Protein AF-A0A8S1VIU4-F1 (afdb_monomer)

Radius of gyration: 25.77 Å; Cα contacts (8 Å, |Δi|>4): 14; chains: 1; bounding box: 56×37×65 Å

Nearest PDB structures (foldseek):
  5izs-assembly2_E  TM=8.847E-01  e=1.094E+00  synthetic construct
  5izs-assembly2_D  TM=8.708E-01  e=1.541E+00  synthetic construct
  6xi6-assembly1_A-3  TM=8.309E-01  e=2.325E+00  synthetic construct

Sequence (115 aa):
MRHIIRPKSQQQKVLTNSSNTQYGSQNQGKFNLSNKYENLLDQLKVRQNQEMIDVLEEEQQLEFEREQAMANAKNPEEQKRLEKLFQIERNKTNQRLEQIKREHQRQQEEFRNQS

Organism: NCBI:txid43138

Structure (mmCIF, N/CA/C/O backbone):
data_AF-A0A8S1VIU4-F1
#
_entry.id   AF-A0A8S1VIU4-F1
#
loop_
_atom_site.group_PDB
_atom_site.id
_atom_site.type_symbol
_atom_site.label_atom_id
_atom_site.label_alt_id
_atom_site.label_comp_id
_atom_site.label_asym_id
_atom_site.label_entity_id
_atom_site.label_seq_id
_atom_site.pdbx_PDB_ins_code
_atom_site.Cartn_x
_atom_site.Cartn_y
_atom_site.Cartn_z
_atom_site.occupancy
_atom_site.B_iso_or_equiv
_atom_site.auth_seq_id
_atom_site.auth_comp_id
_atom_site.auth_asym_id
_atom_site.auth_atom_id
_atom_site.pdbx_PDB_model_num
ATOM 1 N N . MET A 1 1 ? 19.746 13.832 16.417 1.00 42.28 1 MET A N 1
ATOM 2 C CA . MET A 1 1 ? 19.690 14.349 15.034 1.00 42.28 1 MET A CA 1
ATOM 3 C C . MET A 1 1 ? 21.108 14.588 14.536 1.00 42.28 1 MET A C 1
ATOM 5 O O . MET A 1 1 ? 21.782 15.456 15.072 1.00 42.28 1 MET A O 1
ATOM 9 N N . ARG A 1 2 ? 21.607 13.768 13.603 1.00 43.50 2 ARG A N 1
ATOM 10 C CA . ARG A 1 2 ? 22.941 13.937 13.005 1.00 43.50 2 ARG A CA 1
ATOM 11 C C . ARG A 1 2 ? 22.761 14.471 11.584 1.00 43.50 2 ARG A C 1
ATOM 13 O O . ARG A 1 2 ? 22.334 13.733 10.705 1.00 43.50 2 ARG A O 1
ATOM 20 N N . HIS A 1 3 ? 23.037 15.758 11.390 1.00 43.84 3 HIS A N 1
ATOM 21 C CA . HIS A 1 3 ? 23.053 16.397 10.077 1.00 43.84 3 HIS A CA 1
ATOM 22 C C . HIS A 1 3 ? 24.353 16.043 9.351 1.00 43.84 3 HIS A C 1
ATOM 24 O O . HIS A 1 3 ? 25.438 16.413 9.795 1.00 43.84 3 HIS A O 1
ATOM 30 N N . ILE A 1 4 ? 24.245 15.323 8.235 1.00 48.62 4 ILE A N 1
ATOM 31 C CA . ILE A 1 4 ? 25.362 15.076 7.321 1.00 48.62 4 ILE A CA 1
ATOM 32 C C . ILE A 1 4 ? 25.377 16.231 6.317 1.00 48.62 4 ILE A C 1
ATOM 34 O O . ILE A 1 4 ? 24.573 16.280 5.389 1.00 48.62 4 ILE A O 1
ATOM 38 N N . ILE A 1 5 ? 26.271 17.193 6.539 1.00 53.28 5 ILE A N 1
ATOM 39 C CA . ILE A 1 5 ? 26.525 18.314 5.630 1.00 53.28 5 ILE A CA 1
ATOM 40 C C . ILE A 1 5 ? 27.488 17.817 4.547 1.00 53.28 5 ILE A C 1
ATOM 42 O O . ILE A 1 5 ? 28.648 17.518 4.823 1.00 53.28 5 ILE A O 1
ATOM 46 N N . ARG A 1 6 ? 27.005 17.706 3.307 1.00 50.94 6 ARG A N 1
ATOM 47 C CA . ARG A 1 6 ? 27.822 17.352 2.138 1.00 50.94 6 ARG A CA 1
ATOM 48 C C . ARG A 1 6 ? 28.603 18.590 1.664 1.00 50.94 6 ARG A C 1
ATOM 50 O O . ARG A 1 6 ? 27.970 19.611 1.388 1.00 50.94 6 ARG A O 1
ATOM 57 N N . PRO A 1 7 ? 29.942 18.546 1.542 1.00 49.84 7 PRO A N 1
ATOM 58 C CA . PRO A 1 7 ? 30.705 19.679 1.031 1.00 49.84 7 PRO A CA 1
ATOM 59 C C . PRO A 1 7 ? 30.532 19.827 -0.489 1.00 49.84 7 PRO A C 1
ATOM 61 O O . PRO A 1 7 ? 30.482 18.844 -1.230 1.00 49.84 7 PRO A O 1
ATOM 64 N N . LYS A 1 8 ? 30.435 21.083 -0.943 1.00 50.69 8 LYS A N 1
ATOM 65 C CA . LYS A 1 8 ? 30.358 21.485 -2.355 1.00 50.69 8 LYS A CA 1
ATOM 66 C C . LYS A 1 8 ? 31.673 21.127 -3.056 1.00 50.69 8 LYS A C 1
ATOM 68 O O . LYS A 1 8 ? 32.706 21.725 -2.764 1.00 50.69 8 LYS A O 1
ATOM 73 N N . SER A 1 9 ? 31.638 20.156 -3.966 1.00 53.31 9 SER A N 1
ATOM 74 C CA . SER A 1 9 ? 32.785 19.805 -4.801 1.00 53.31 9 SER A CA 1
ATOM 75 C C . SER A 1 9 ? 33.013 20.857 -5.884 1.00 53.31 9 SER A C 1
ATOM 77 O O . SER A 1 9 ? 32.086 21.310 -6.555 1.00 53.31 9 SER A O 1
ATOM 79 N N . GLN A 1 10 ? 34.283 21.221 -6.000 1.00 48.53 10 GLN A N 1
ATOM 80 C CA . GLN A 1 10 ? 34.893 22.178 -6.907 1.00 48.53 10 GLN A CA 1
ATOM 81 C C . GLN A 1 10 ? 34.507 21.963 -8.375 1.00 48.53 10 GLN A C 1
ATOM 83 O O . GLN A 1 10 ? 34.472 20.846 -8.884 1.00 48.53 10 GLN A O 1
ATOM 88 N N . GLN A 1 11 ? 34.292 23.085 -9.059 1.00 48.91 11 GLN A N 1
ATOM 89 C CA . GLN A 1 11 ? 34.363 23.198 -10.509 1.00 48.91 11 GLN A CA 1
ATOM 90 C C . GLN A 1 11 ? 35.735 22.709 -10.989 1.00 48.91 11 GLN A C 1
ATOM 92 O O . GLN A 1 11 ? 36.747 23.217 -10.510 1.00 48.91 11 GLN A O 1
ATOM 97 N N . GLN A 1 12 ? 35.787 21.804 -11.971 1.00 42.91 12 GLN A N 1
ATOM 98 C CA . GLN A 1 12 ? 36.967 21.658 -12.822 1.00 42.91 12 GLN A CA 1
ATOM 99 C C . GLN A 1 12 ? 36.621 21.097 -14.213 1.00 42.91 12 GLN A C 1
ATOM 101 O O . GLN A 1 12 ? 36.224 19.950 -14.369 1.00 42.91 12 GLN A O 1
ATOM 106 N N . LYS A 1 13 ? 36.850 21.976 -15.196 1.00 44.41 13 LYS A N 1
ATOM 107 C CA . LYS A 1 13 ? 37.312 21.753 -16.575 1.00 44.41 13 LYS A CA 1
ATOM 108 C C . LYS A 1 13 ? 36.445 20.927 -17.533 1.00 44.41 13 LYS A C 1
ATOM 110 O O . LYS A 1 13 ? 36.554 19.715 -17.657 1.00 44.41 13 LYS A O 1
ATOM 115 N N . VAL A 1 14 ? 35.734 21.696 -18.355 1.00 45.12 14 VAL A N 1
ATOM 116 C CA . VAL A 1 14 ? 35.414 21.393 -19.753 1.00 45.12 14 VAL A CA 1
ATOM 117 C C . VAL A 1 14 ? 36.688 20.937 -20.478 1.00 45.12 14 VAL A C 1
ATOM 119 O O . VAL A 1 14 ? 37.654 21.692 -20.568 1.00 45.12 14 VAL A O 1
ATOM 122 N N . LEU A 1 15 ? 36.681 19.713 -21.000 1.00 44.91 15 LEU A N 1
ATOM 123 C CA . LEU A 1 15 ? 37.621 19.247 -22.016 1.00 44.91 15 LEU A CA 1
ATOM 124 C C . LEU A 1 15 ? 36.796 18.665 -23.160 1.00 44.91 15 LEU A C 1
ATOM 126 O O . LEU A 1 15 ? 36.335 17.528 -23.119 1.00 44.91 15 LEU A O 1
ATOM 130 N N . THR A 1 16 ? 36.581 19.497 -24.171 1.00 57.09 16 THR A N 1
ATOM 131 C CA . THR A 1 16 ? 36.144 19.084 -25.500 1.00 57.09 16 THR A CA 1
ATOM 132 C C . THR A 1 16 ? 37.309 18.381 -26.178 1.00 57.09 16 THR A C 1
ATOM 134 O O . THR A 1 16 ? 38.292 19.041 -26.494 1.00 57.09 16 THR A O 1
ATOM 137 N N . ASN A 1 17 ? 37.197 17.082 -26.440 1.00 45.06 17 ASN A N 1
ATOM 138 C CA . ASN A 1 17 ? 38.070 16.408 -27.393 1.00 45.06 17 ASN A CA 1
ATOM 139 C C . ASN A 1 17 ? 37.216 15.605 -28.369 1.00 45.06 17 ASN A C 1
ATOM 141 O O . ASN A 1 17 ? 36.826 14.468 -28.116 1.00 45.06 17 ASN A O 1
ATOM 145 N N . SER A 1 18 ? 36.955 16.240 -29.511 1.00 47.16 18 SER A N 1
ATOM 146 C CA . SER A 1 18 ? 36.734 15.550 -30.771 1.00 47.16 18 SER A CA 1
ATOM 147 C C . SER A 1 18 ? 37.960 14.691 -31.065 1.00 47.16 18 SER A C 1
ATOM 149 O O . SER A 1 18 ? 39.070 15.198 -31.218 1.00 47.16 18 SER A O 1
ATOM 151 N N . SER A 1 19 ? 37.772 13.383 -31.157 1.00 42.72 19 SER A N 1
ATOM 152 C CA . SER A 1 19 ? 38.740 12.488 -31.778 1.00 42.72 19 SER A CA 1
ATOM 153 C C . SER A 1 19 ? 37.973 11.492 -32.624 1.00 42.72 19 SER A C 1
ATOM 155 O O . SER A 1 19 ? 37.213 10.656 -32.145 1.00 42.72 19 SER A O 1
ATOM 157 N N . ASN A 1 20 ? 38.145 11.708 -33.919 1.00 50.50 20 ASN A N 1
ATOM 158 C CA . ASN A 1 20 ? 37.682 10.912 -35.026 1.00 50.50 20 ASN A CA 1
ATOM 159 C C . ASN A 1 20 ? 38.279 9.499 -34.907 1.00 50.50 20 ASN A C 1
ATOM 161 O O . ASN A 1 20 ? 39.462 9.309 -35.177 1.00 50.50 20 ASN A O 1
ATOM 165 N N . THR A 1 21 ? 37.470 8.521 -34.500 1.00 47.06 21 THR A N 1
ATOM 166 C CA . THR A 1 21 ? 37.839 7.101 -34.540 1.00 47.06 21 THR A CA 1
ATOM 167 C C . THR A 1 21 ? 36.824 6.369 -35.406 1.00 47.06 21 THR A C 1
ATOM 169 O O . THR A 1 21 ? 35.838 5.802 -34.941 1.00 47.06 21 THR A O 1
ATOM 172 N N . GLN A 1 22 ? 37.081 6.427 -36.708 1.00 55.19 22 GLN A N 1
ATOM 173 C CA . GLN A 1 22 ? 36.494 5.575 -37.728 1.00 55.19 22 GLN A CA 1
ATOM 174 C C . GLN A 1 22 ? 37.061 4.155 -37.566 1.00 55.19 22 GLN A C 1
ATOM 176 O O . GLN A 1 22 ? 38.121 3.850 -38.098 1.00 55.19 22 GLN A O 1
ATOM 181 N N . TYR A 1 23 ? 36.353 3.290 -36.836 1.00 38.59 23 TYR A N 1
ATOM 182 C CA . TYR A 1 23 ? 36.522 1.833 -36.882 1.00 38.59 23 TYR A CA 1
ATOM 183 C C . TYR A 1 23 ? 35.154 1.148 -36.723 1.00 38.59 23 TYR A C 1
ATOM 185 O O . TYR A 1 23 ? 34.453 1.358 -35.739 1.00 38.59 23 TYR A O 1
ATOM 193 N N . GLY A 1 24 ? 34.789 0.295 -37.685 1.00 40.34 24 GLY A N 1
ATOM 194 C CA . GLY A 1 24 ? 33.794 -0.766 -37.480 1.00 40.34 24 GLY A CA 1
ATOM 195 C C . GLY A 1 24 ? 32.319 -0.400 -37.684 1.00 40.34 24 GLY A C 1
ATOM 196 O O . GLY A 1 24 ? 31.520 -0.424 -36.749 1.00 40.34 24 GLY A O 1
ATOM 197 N N . SER A 1 25 ? 31.921 -0.190 -38.940 1.00 48.62 25 SER A N 1
ATOM 198 C CA . SER A 1 25 ? 30.521 -0.138 -39.393 1.00 48.62 25 SER A CA 1
ATOM 199 C C . SER A 1 25 ? 29.835 -1.519 -39.368 1.00 48.62 25 SER A C 1
ATOM 201 O O . SER A 1 25 ? 29.373 -1.990 -40.402 1.00 48.62 25 SER A O 1
ATOM 203 N N . GLN A 1 26 ? 29.768 -2.176 -38.201 1.00 47.16 26 GLN A N 1
ATOM 204 C CA . GLN A 1 26 ? 28.895 -3.347 -37.963 1.00 47.16 26 GLN A CA 1
ATOM 205 C C . GLN A 1 26 ? 28.268 -3.422 -36.550 1.00 47.16 26 GLN A C 1
ATOM 207 O O . GLN A 1 26 ? 27.444 -4.297 -36.306 1.00 47.16 26 GLN A O 1
ATOM 212 N N . ASN A 1 27 ? 28.558 -2.489 -35.627 1.00 45.69 27 ASN A N 1
ATOM 213 C CA . ASN A 1 27 ? 28.048 -2.544 -34.239 1.00 45.69 27 ASN A CA 1
ATOM 214 C C . ASN A 1 27 ? 27.023 -1.455 -33.856 1.00 45.69 27 ASN A C 1
ATOM 216 O O . ASN A 1 27 ? 26.560 -1.426 -32.716 1.00 45.69 27 ASN A O 1
ATOM 220 N N . GLN A 1 28 ? 26.607 -0.586 -34.786 1.00 47.38 28 GLN A N 1
ATOM 221 C CA . GLN A 1 28 ? 25.651 0.493 -34.475 1.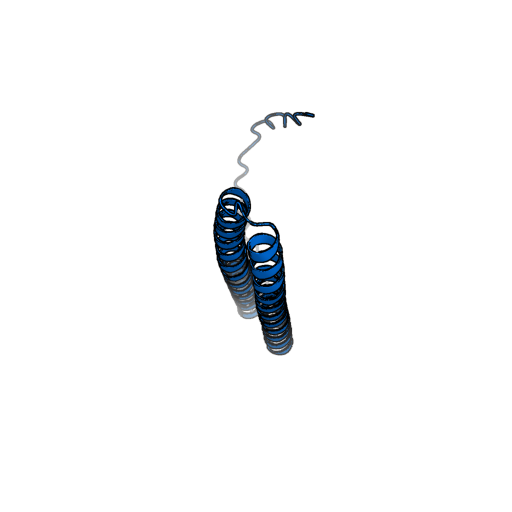00 47.38 28 GLN A CA 1
ATOM 222 C C . GLN A 1 28 ? 24.238 -0.014 -34.128 1.00 47.38 28 GLN A C 1
ATOM 224 O O . GLN A 1 28 ? 23.505 0.658 -33.403 1.00 47.38 28 GLN A O 1
ATOM 229 N N . GLY A 1 29 ? 23.858 -1.216 -34.577 1.00 49.69 29 GLY A N 1
ATOM 230 C CA . GLY A 1 29 ? 22.581 -1.833 -34.201 1.00 49.69 29 GLY A CA 1
ATOM 231 C C . GLY A 1 29 ? 22.533 -2.260 -32.729 1.00 49.69 29 GLY A C 1
ATOM 232 O O . GLY A 1 29 ? 21.552 -1.989 -32.043 1.00 49.69 29 GLY A O 1
ATOM 233 N N . LYS A 1 30 ? 23.617 -2.859 -32.212 1.00 47.59 30 LYS A N 1
ATOM 234 C CA . LYS A 1 30 ? 23.672 -3.408 -30.844 1.00 47.59 30 LYS A CA 1
ATOM 235 C C . LYS A 1 30 ? 23.695 -2.325 -29.761 1.00 47.59 30 LYS A C 1
ATOM 237 O O . LYS A 1 30 ? 23.022 -2.473 -28.748 1.00 47.59 30 LYS A O 1
ATOM 242 N N . PHE A 1 31 ? 24.402 -1.215 -29.988 1.00 50.31 31 PHE A N 1
ATOM 243 C CA . PHE A 1 31 ? 24.476 -0.114 -29.015 1.00 50.31 31 PHE A CA 1
ATOM 244 C C . PHE A 1 31 ? 23.147 0.659 -28.903 1.00 50.31 31 PHE A C 1
ATOM 246 O O . PHE A 1 31 ? 22.728 1.042 -27.814 1.00 50.31 31 PHE A O 1
ATOM 253 N N . ASN A 1 32 ? 22.427 0.820 -30.020 1.00 54.62 32 ASN A N 1
ATOM 254 C CA . ASN A 1 32 ? 21.093 1.429 -30.023 1.00 54.62 32 ASN A CA 1
ATOM 255 C C . ASN A 1 32 ? 20.021 0.523 -29.394 1.00 54.62 32 ASN A C 1
ATOM 257 O O . ASN A 1 32 ? 19.097 1.029 -28.760 1.00 54.62 32 ASN A O 1
ATOM 261 N N . LEU A 1 33 ? 20.138 -0.800 -29.548 1.00 57.97 33 LEU A N 1
ATOM 262 C CA . LEU A 1 33 ? 19.255 -1.771 -28.891 1.00 57.97 33 LEU A CA 1
ATOM 263 C C . LEU A 1 33 ? 19.482 -1.804 -27.373 1.00 57.97 33 LEU A C 1
ATOM 265 O O . LEU A 1 33 ? 18.509 -1.732 -26.630 1.00 57.97 33 LEU A O 1
ATOM 269 N N . SER A 1 34 ? 20.742 -1.805 -26.920 1.00 61.69 34 SER A N 1
ATOM 270 C CA . SER A 1 34 ? 21.087 -1.761 -25.490 1.00 61.69 34 SER A CA 1
ATOM 271 C C . SER A 1 34 ? 20.524 -0.511 -24.807 1.00 61.69 34 SER A C 1
ATOM 273 O O . SER A 1 34 ? 19.888 -0.617 -23.768 1.00 61.69 34 SER A O 1
ATOM 275 N N . ASN A 1 35 ? 20.662 0.668 -25.425 1.00 68.25 35 ASN A N 1
ATOM 276 C CA . ASN A 1 35 ? 20.111 1.907 -24.865 1.00 68.25 35 ASN A CA 1
ATOM 277 C C . ASN A 1 35 ? 18.575 1.915 -24.825 1.00 68.25 35 ASN A C 1
ATOM 279 O O . ASN A 1 35 ? 17.983 2.457 -23.897 1.00 68.25 35 ASN A O 1
ATOM 283 N N . LYS A 1 36 ? 17.901 1.324 -25.821 1.00 72.69 36 LYS A N 1
ATOM 284 C CA . LYS A 1 36 ? 16.434 1.188 -25.801 1.00 72.69 36 LYS A CA 1
ATOM 285 C C . LYS A 1 36 ? 15.969 0.230 -24.707 1.00 72.69 36 LYS A C 1
ATOM 287 O O . LYS A 1 36 ? 14.962 0.507 -24.065 1.00 72.69 36 LYS A O 1
ATOM 292 N N . TYR A 1 37 ? 16.707 -0.855 -24.502 1.00 75.12 37 TYR A N 1
ATOM 293 C CA . TYR A 1 37 ? 16.412 -1.848 -23.481 1.00 75.12 37 TYR A CA 1
ATOM 294 C C . TYR A 1 37 ? 16.561 -1.287 -22.059 1.00 75.12 37 TYR A C 1
ATOM 296 O O . TYR A 1 37 ? 15.631 -1.397 -21.264 1.00 75.12 37 TYR A O 1
ATOM 304 N N . GLU A 1 38 ? 17.659 -0.582 -21.773 1.00 78.56 38 GLU A N 1
ATOM 305 C CA . GLU A 1 38 ? 17.855 0.099 -20.482 1.00 78.56 38 GLU A CA 1
ATOM 306 C C . GLU A 1 38 ? 16.763 1.150 -20.218 1.00 78.56 38 GLU A C 1
ATOM 308 O O . GLU A 1 38 ? 16.184 1.197 -19.135 1.00 78.56 38 GLU A O 1
ATOM 313 N N . ASN A 1 39 ? 16.385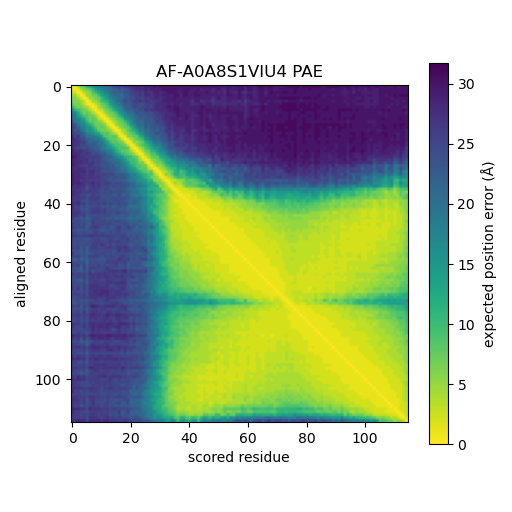 1.930 -21.238 1.00 84.25 39 ASN A N 1
ATOM 314 C CA . ASN A 1 39 ? 15.299 2.907 -21.110 1.00 84.25 39 ASN A CA 1
ATOM 315 C C . ASN A 1 39 ? 13.942 2.254 -20.793 1.00 84.25 39 ASN A C 1
ATOM 317 O O . ASN A 1 39 ? 13.151 2.816 -20.036 1.00 84.25 39 ASN A O 1
ATOM 321 N N . LEU A 1 40 ? 13.650 1.089 -21.377 1.00 85.31 40 LEU A N 1
ATOM 322 C CA . LEU A 1 40 ? 12.425 0.336 -21.100 1.00 85.31 40 LEU A CA 1
ATOM 323 C C . LEU A 1 40 ? 12.430 -0.238 -19.675 1.00 85.31 40 LEU A C 1
ATOM 325 O O . LEU A 1 40 ? 11.410 -0.173 -18.988 1.00 85.31 40 LEU 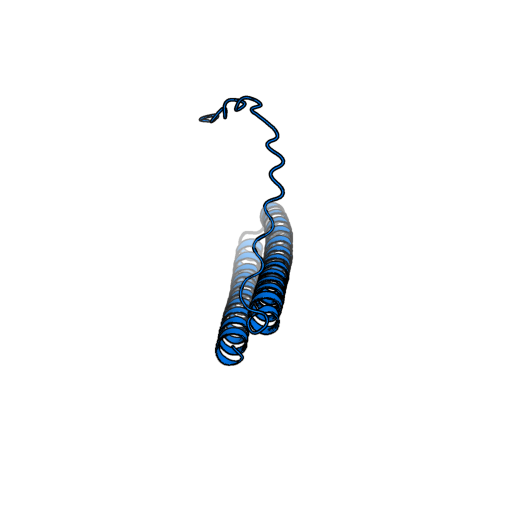A O 1
ATOM 329 N N . LEU A 1 41 ? 13.579 -0.738 -19.212 1.00 85.50 41 LEU A N 1
ATOM 330 C CA . LEU A 1 41 ? 13.743 -1.240 -17.850 1.00 85.50 41 LEU A CA 1
ATOM 331 C C . LEU A 1 41 ? 13.537 -0.132 -16.813 1.00 85.50 41 LEU A C 1
ATOM 333 O O . LEU A 1 41 ? 12.864 -0.335 -15.802 1.00 85.50 41 LEU A O 1
ATOM 337 N N . ASP A 1 42 ? 14.094 1.050 -17.059 1.00 86.88 42 ASP A N 1
ATOM 338 C CA . ASP A 1 42 ? 13.952 2.181 -16.148 1.00 86.88 42 ASP A CA 1
ATOM 339 C C . ASP A 1 42 ? 12.518 2.717 -16.121 1.00 86.88 42 ASP A C 1
ATOM 341 O O . ASP A 1 42 ? 11.999 3.014 -15.045 1.00 86.88 42 ASP A O 1
ATOM 345 N N 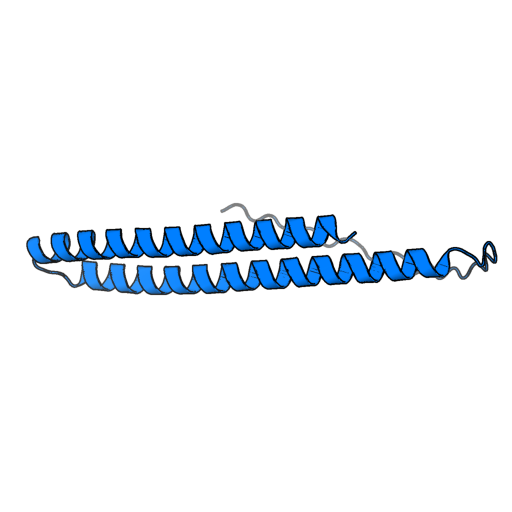. GLN A 1 43 ? 11.821 2.741 -17.262 1.00 90.06 43 GLN A N 1
ATOM 346 C CA . GLN A 1 43 ? 10.389 3.056 -17.293 1.00 90.06 43 GLN A CA 1
ATOM 347 C C . GLN A 1 43 ? 9.555 2.045 -16.498 1.00 90.06 43 GLN A C 1
ATOM 349 O O . GLN A 1 43 ? 8.637 2.446 -15.778 1.00 90.06 43 GLN A O 1
ATOM 354 N N . LEU A 1 44 ? 9.880 0.750 -16.590 1.00 90.50 44 LEU A N 1
ATOM 355 C CA . LEU A 1 44 ? 9.216 -0.291 -15.808 1.00 90.50 44 LEU A CA 1
ATOM 356 C C . LEU A 1 44 ? 9.419 -0.061 -14.305 1.00 90.50 44 LEU A C 1
ATOM 358 O O . LEU A 1 44 ? 8.440 -0.026 -13.563 1.00 90.50 44 LEU A O 1
ATOM 362 N N . LYS A 1 45 ? 10.659 0.183 -13.862 1.00 90.06 45 LYS A N 1
ATOM 363 C CA . LYS A 1 45 ? 10.967 0.480 -12.451 1.00 90.06 45 LYS A CA 1
ATOM 364 C C . LYS A 1 45 ? 10.234 1.720 -11.950 1.00 90.06 45 LYS A C 1
ATOM 366 O O . LYS A 1 45 ? 9.688 1.699 -10.853 1.00 90.06 45 LYS A O 1
ATOM 371 N N . VAL A 1 46 ? 10.211 2.798 -12.737 1.00 93.75 46 VAL A N 1
ATOM 372 C CA . VAL A 1 46 ? 9.513 4.038 -12.362 1.00 93.75 46 VAL A CA 1
ATOM 373 C C . VAL A 1 46 ? 8.021 3.779 -12.174 1.00 93.75 46 VAL A C 1
ATOM 375 O O . VAL A 1 46 ? 7.465 4.200 -11.164 1.00 93.75 46 VAL A O 1
ATOM 378 N N . ARG A 1 47 ? 7.384 3.041 -13.093 1.00 94.00 47 ARG A N 1
ATOM 379 C CA . ARG A 1 47 ? 5.967 2.678 -12.962 1.00 94.00 47 ARG A CA 1
ATOM 380 C C . ARG A 1 47 ? 5.712 1.835 -11.713 1.00 94.00 47 ARG A C 1
ATOM 382 O O . ARG A 1 47 ? 4.795 2.146 -10.964 1.00 94.00 47 ARG A O 1
ATOM 389 N N . GLN A 1 48 ? 6.526 0.805 -11.487 1.00 92.62 48 GLN A N 1
ATOM 390 C CA . GLN A 1 48 ? 6.397 -0.077 -10.323 1.00 92.62 48 GLN A CA 1
ATOM 391 C C . GLN A 1 48 ? 6.565 0.695 -9.008 1.00 92.62 48 GLN A C 1
ATOM 393 O O . GLN A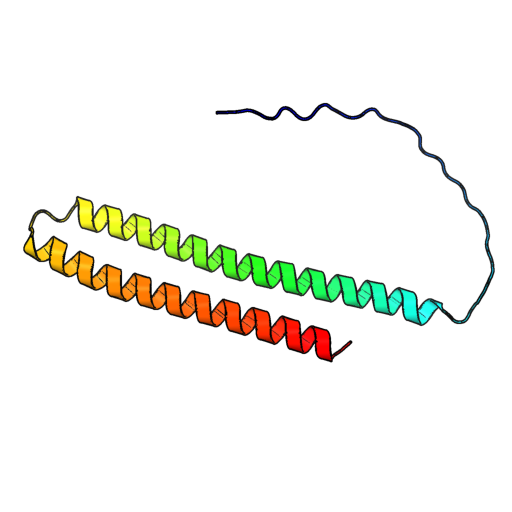 1 48 ? 5.791 0.511 -8.070 1.00 92.62 48 GLN A O 1
ATOM 398 N N . ASN A 1 49 ? 7.532 1.612 -8.954 1.00 93.81 49 ASN A N 1
ATOM 399 C CA . ASN A 1 49 ? 7.739 2.472 -7.794 1.00 93.81 49 ASN A CA 1
ATOM 400 C C . ASN A 1 49 ? 6.554 3.411 -7.563 1.00 93.81 49 ASN A C 1
ATOM 402 O O . ASN A 1 49 ? 6.130 3.551 -6.422 1.00 93.81 49 ASN A O 1
ATOM 406 N N . GLN A 1 50 ? 6.019 4.031 -8.619 1.00 95.19 50 GLN A N 1
ATOM 407 C CA . GLN A 1 50 ? 4.867 4.922 -8.490 1.00 95.19 50 GLN A CA 1
ATOM 408 C C . GLN A 1 50 ? 3.642 4.170 -7.968 1.00 95.19 50 GLN A C 1
ATOM 410 O O . GLN A 1 50 ? 3.033 4.607 -7.004 1.00 95.19 50 GLN A O 1
ATOM 415 N N . GLU A 1 51 ? 3.342 2.997 -8.527 1.00 94.19 51 GLU A N 1
ATOM 416 C CA . GLU A 1 51 ? 2.224 2.170 -8.064 1.00 94.19 51 GLU A CA 1
ATOM 417 C C . GLU A 1 51 ? 2.379 1.768 -6.587 1.00 94.19 51 GLU A C 1
ATOM 419 O O . GLU A 1 51 ? 1.409 1.761 -5.831 1.00 94.19 51 GLU A O 1
ATOM 424 N N . MET A 1 52 ? 3.605 1.463 -6.150 1.00 93.44 52 MET A N 1
ATOM 425 C CA . MET A 1 52 ? 3.875 1.168 -4.743 1.00 93.44 52 MET A CA 1
ATOM 426 C C . MET A 1 52 ? 3.688 2.401 -3.851 1.00 93.44 52 MET A C 1
ATOM 428 O O . MET A 1 52 ? 3.138 2.276 -2.761 1.00 93.44 52 MET A O 1
ATOM 432 N N . ILE A 1 53 ? 4.135 3.578 -4.299 1.00 95.88 53 ILE A N 1
ATOM 433 C CA . ILE A 1 53 ? 3.936 4.843 -3.579 1.00 95.88 53 ILE A CA 1
ATOM 434 C C . ILE A 1 53 ? 2.442 5.113 -3.409 1.00 95.88 53 ILE A C 1
ATOM 436 O O . ILE A 1 53 ? 2.008 5.319 -2.281 1.00 95.88 53 ILE A O 1
ATOM 440 N N . ASP A 1 54 ? 1.658 5.009 -4.483 1.00 94.50 54 ASP A N 1
ATOM 441 C CA . ASP A 1 54 ? 0.219 5.285 -4.459 1.00 94.50 54 ASP A CA 1
ATOM 442 C C . ASP A 1 54 ? -0.507 4.406 -3.421 1.00 94.50 54 ASP A C 1
ATOM 444 O O . ASP A 1 54 ? -1.337 4.883 -2.648 1.00 94.50 54 ASP A O 1
ATOM 448 N N . VAL A 1 55 ? -0.157 3.116 -3.344 1.00 93.06 55 VAL A N 1
ATOM 449 C CA . VAL A 1 55 ? -0.751 2.182 -2.369 1.00 93.06 55 VAL A CA 1
ATOM 450 C C . VAL A 1 55 ? -0.315 2.479 -0.936 1.00 93.06 55 VAL A C 1
ATOM 452 O O . VAL A 1 55 ? -1.101 2.308 -0.004 1.00 93.06 55 VAL A O 1
ATOM 455 N N . LEU A 1 56 ? 0.932 2.906 -0.734 1.00 93.44 56 LEU A N 1
ATOM 456 C CA . LEU A 1 56 ? 1.428 3.270 0.592 1.00 93.44 56 LEU A CA 1
ATOM 457 C C . LEU A 1 56 ? 0.802 4.575 1.094 1.00 93.44 56 LEU A C 1
ATOM 459 O O . LEU A 1 56 ? 0.475 4.666 2.275 1.00 93.44 56 LEU A O 1
ATOM 463 N N . GLU A 1 57 ? 0.609 5.556 0.214 1.00 95.50 57 GLU A N 1
ATOM 464 C CA . GLU A 1 57 ? -0.092 6.802 0.533 1.00 95.50 57 GLU A CA 1
ATOM 465 C C . GLU A 1 57 ? -1.562 6.536 0.883 1.00 95.50 57 GLU A C 1
ATOM 467 O O . GLU A 1 57 ? -2.061 7.060 1.881 1.00 95.50 57 GLU A O 1
ATOM 472 N N . GLU A 1 58 ? -2.234 5.660 0.126 1.00 93.62 58 GLU A N 1
ATOM 473 C CA . GLU A 1 58 ? -3.596 5.205 0.426 1.00 93.62 58 GLU A CA 1
ATOM 474 C C . GLU A 1 58 ? -3.676 4.564 1.824 1.00 93.62 58 GLU A C 1
ATOM 476 O O . GLU A 1 58 ? -4.515 4.958 2.636 1.00 93.62 58 GLU A O 1
ATOM 481 N N . GLU A 1 59 ? -2.780 3.625 2.155 1.00 94.00 59 GLU A N 1
ATOM 482 C CA . GLU A 1 59 ? -2.787 2.983 3.479 1.00 94.00 59 GLU A CA 1
ATOM 483 C C . GLU A 1 59 ? -2.444 3.968 4.602 1.00 94.00 59 GLU A C 1
ATOM 485 O O . GLU A 1 59 ? -3.026 3.883 5.682 1.00 94.00 59 GLU A O 1
ATOM 490 N N . GLN A 1 60 ? -1.548 4.930 4.366 1.00 94.81 60 GLN A N 1
ATOM 491 C CA . GLN A 1 60 ? -1.235 5.959 5.357 1.00 94.81 60 GLN A CA 1
ATOM 492 C C . GLN A 1 60 ? -2.460 6.826 5.673 1.00 94.81 60 GLN A C 1
ATOM 494 O O . GLN A 1 60 ? -2.717 7.130 6.841 1.00 94.81 60 GLN A O 1
ATOM 499 N N . GLN A 1 61 ? -3.226 7.205 4.649 1.00 96.00 61 GLN A N 1
ATOM 500 C CA . GLN A 1 61 ? -4.460 7.965 4.822 1.00 96.00 61 GLN A CA 1
ATOM 501 C C . GLN A 1 61 ? -5.506 7.158 5.603 1.00 96.00 61 GLN A C 1
ATOM 503 O O . GLN A 1 61 ? -6.102 7.672 6.552 1.00 96.00 61 GLN A O 1
ATOM 508 N N . LEU A 1 62 ? -5.687 5.881 5.258 1.00 93.62 62 LEU A N 1
ATOM 509 C CA . LEU A 1 62 ? -6.603 4.992 5.974 1.00 93.62 62 LEU A CA 1
ATOM 510 C C . LEU A 1 62 ? -6.188 4.809 7.436 1.00 93.62 62 LEU A C 1
ATOM 512 O O . LEU A 1 62 ? -7.032 4.833 8.328 1.00 93.62 62 LEU A O 1
ATOM 516 N N . GLU A 1 63 ? -4.894 4.664 7.713 1.00 93.75 63 GLU A N 1
ATOM 517 C CA . GLU A 1 63 ? -4.402 4.507 9.080 1.0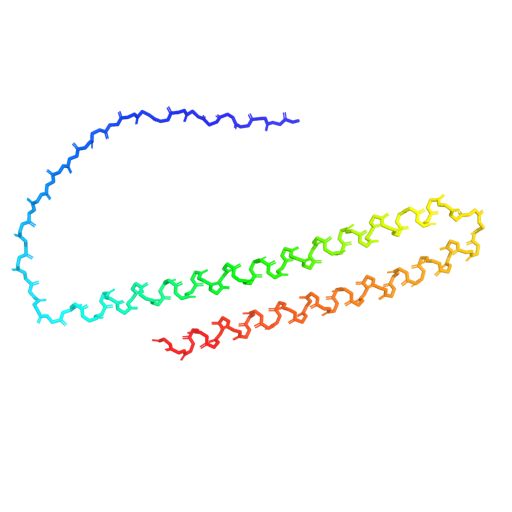0 93.75 63 GLU A CA 1
ATOM 518 C C . GLU A 1 63 ? -4.659 5.766 9.924 1.00 93.75 63 GLU A C 1
ATOM 520 O O . GLU A 1 63 ? -5.115 5.662 11.062 1.00 93.75 63 GLU A O 1
ATOM 525 N N . PHE A 1 64 ? -4.498 6.957 9.342 1.00 95.69 64 PHE A N 1
ATOM 526 C CA . PHE A 1 64 ? -4.872 8.211 9.997 1.00 95.69 64 PHE A CA 1
ATOM 527 C C . PHE A 1 64 ? -6.378 8.294 10.314 1.00 95.69 64 PHE A C 1
ATOM 529 O O . PHE A 1 64 ? -6.777 8.783 11.376 1.00 95.69 64 PHE A O 1
ATOM 536 N N . GLU A 1 65 ? -7.242 7.801 9.425 1.00 94.81 65 GLU A N 1
ATOM 537 C CA . GLU A 1 65 ? -8.689 7.730 9.669 1.00 94.81 65 GLU A CA 1
ATOM 538 C C . GLU A 1 65 ? -9.035 6.744 10.793 1.00 94.81 65 GLU A C 1
ATOM 540 O O . GLU A 1 65 ? -9.865 7.048 11.658 1.00 94.81 65 GLU A O 1
ATOM 545 N N . ARG A 1 66 ? -8.357 5.593 10.838 1.00 94.50 66 ARG A N 1
ATOM 546 C CA . ARG A 1 66 ? -8.510 4.598 11.910 1.00 94.50 66 ARG A CA 1
ATOM 547 C C . ARG A 1 66 ? -8.079 5.149 13.264 1.00 94.50 66 ARG A C 1
ATOM 549 O O . ARG A 1 66 ? -8.795 4.955 14.248 1.00 94.50 66 ARG A O 1
ATOM 556 N N . GLU A 1 67 ? -6.951 5.855 13.328 1.00 93.88 67 GLU A N 1
ATOM 557 C CA . GLU A 1 67 ? -6.473 6.502 14.555 1.00 93.88 67 GLU A CA 1
ATOM 558 C C . GLU A 1 67 ? -7.494 7.513 15.086 1.00 93.88 67 GLU A C 1
ATOM 560 O O . GLU A 1 67 ? -7.831 7.491 16.273 1.00 93.88 67 GLU A O 1
ATOM 565 N N . GLN A 1 68 ? -8.061 8.345 14.207 1.00 95.44 68 GLN A N 1
ATOM 566 C CA . GLN A 1 68 ? -9.125 9.274 14.587 1.00 95.44 68 GLN A CA 1
ATOM 567 C C . GLN A 1 68 ? -10.387 8.548 15.067 1.00 95.44 68 GLN A C 1
ATOM 569 O O . GLN A 1 68 ? -10.985 8.946 16.070 1.00 95.44 68 GLN A O 1
ATOM 574 N N . ALA A 1 69 ? -10.800 7.476 14.389 1.00 92.69 69 ALA A N 1
ATOM 575 C CA . ALA A 1 69 ? -11.957 6.683 14.796 1.00 92.69 69 ALA A CA 1
ATOM 576 C C . ALA A 1 69 ? -11.753 6.044 16.181 1.00 92.69 69 ALA A C 1
ATOM 578 O O . ALA A 1 69 ? -12.640 6.128 17.033 1.00 92.69 69 ALA A O 1
ATOM 579 N N . MET A 1 70 ? -10.568 5.480 16.441 1.00 93.56 70 MET A N 1
ATOM 580 C CA . MET A 1 70 ? -10.206 4.923 17.750 1.00 93.56 70 MET A CA 1
ATOM 581 C C . MET A 1 70 ? -10.163 5.996 18.840 1.00 93.56 70 MET A C 1
ATOM 583 O O . MET A 1 70 ? -10.692 5.773 19.928 1.00 93.56 70 MET A O 1
ATOM 587 N N . ALA A 1 71 ? -9.587 7.167 18.554 1.00 93.00 71 ALA A N 1
ATOM 588 C CA . ALA A 1 71 ? -9.523 8.280 19.501 1.00 93.00 71 ALA A CA 1
ATOM 589 C C . ALA A 1 71 ? -10.918 8.804 19.888 1.00 93.00 71 ALA A C 1
ATOM 591 O O . ALA A 1 71 ? -11.140 9.221 21.026 1.00 93.00 71 ALA A O 1
ATOM 592 N N . ASN A 1 72 ? -11.873 8.751 18.958 1.00 93.00 72 ASN A N 1
ATOM 593 C CA . ASN A 1 72 ? -13.249 9.195 19.177 1.00 93.00 72 ASN A CA 1
ATOM 594 C C . ASN A 1 72 ? -14.143 8.129 19.840 1.00 93.00 72 ASN A C 1
ATOM 596 O O . ASN A 1 72 ? -15.217 8.458 20.358 1.00 93.00 72 ASN A O 1
ATOM 600 N N . ALA A 1 73 ? -13.726 6.861 19.853 1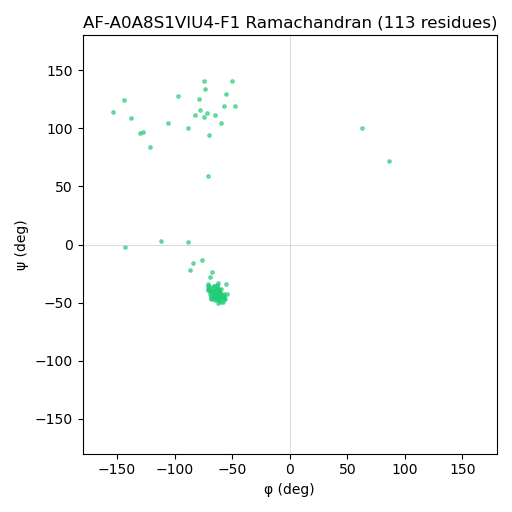.00 93.12 73 ALA A N 1
ATOM 601 C CA . ALA A 1 73 ? -14.490 5.770 20.441 1.00 93.12 73 ALA A CA 1
ATOM 602 C C . ALA A 1 73 ? -14.434 5.819 21.978 1.00 93.12 73 ALA A C 1
ATOM 604 O O . ALA A 1 73 ? -13.414 5.528 22.598 1.00 93.12 73 ALA A O 1
ATOM 605 N N . LYS A 1 74 ? -15.564 6.163 22.611 1.00 90.94 74 LYS A N 1
ATOM 606 C CA . LYS A 1 74 ? -15.684 6.285 24.079 1.00 90.94 74 LYS A CA 1
ATOM 607 C C . LYS A 1 74 ? -16.017 4.968 24.790 1.00 90.94 74 LYS A C 1
ATOM 609 O O . LYS A 1 74 ? -15.791 4.854 25.990 1.00 90.94 74 LYS A O 1
ATOM 614 N N . ASN A 1 75 ? -16.596 4.001 24.073 1.00 93.94 75 ASN A N 1
ATOM 615 C CA . ASN A 1 75 ? -17.023 2.715 24.629 1.00 93.94 75 ASN A CA 1
ATOM 616 C C . ASN A 1 75 ? -15.950 1.634 24.377 1.00 93.94 75 ASN A C 1
ATOM 618 O O . ASN A 1 75 ? -15.591 1.419 23.217 1.00 93.94 75 ASN A O 1
ATOM 622 N N . PRO A 1 76 ? -15.495 0.903 25.414 1.00 92.12 76 PRO A N 1
ATOM 623 C CA . PRO A 1 76 ? -14.578 -0.229 25.264 1.00 92.12 76 PRO A CA 1
ATOM 624 C C . PRO A 1 76 ? -15.047 -1.332 24.300 1.00 92.12 76 PRO A C 1
ATOM 626 O O . PRO A 1 76 ? -14.221 -1.960 23.639 1.00 92.12 76 PRO A O 1
ATOM 629 N N . GLU A 1 77 ? -16.351 -1.605 24.203 1.00 94.50 77 GLU A N 1
ATOM 630 C CA . GLU A 1 77 ? -16.866 -2.610 23.258 1.00 94.50 77 GLU A CA 1
ATOM 631 C C . GLU A 1 77 ? -16.748 -2.146 21.806 1.00 94.50 77 GLU A C 1
ATOM 633 O O . GLU A 1 77 ? -16.366 -2.926 20.932 1.00 94.50 77 GLU A O 1
ATOM 638 N N . GLU A 1 78 ? -17.015 -0.864 21.564 1.00 93.12 78 GLU A N 1
ATOM 639 C CA . GLU A 1 78 ? -16.880 -0.266 20.238 1.00 93.12 78 GLU A CA 1
ATOM 640 C C . GLU A 1 78 ? -15.410 -0.201 19.820 1.00 93.12 78 GLU A C 1
ATOM 642 O O . GLU A 1 78 ? -15.082 -0.576 18.699 1.00 93.12 78 GLU A O 1
ATOM 647 N N . GLN A 1 79 ? -14.502 0.143 20.739 1.00 94.38 79 GLN A N 1
ATOM 648 C CA . GLN A 1 79 ? -13.058 0.073 20.489 1.00 94.38 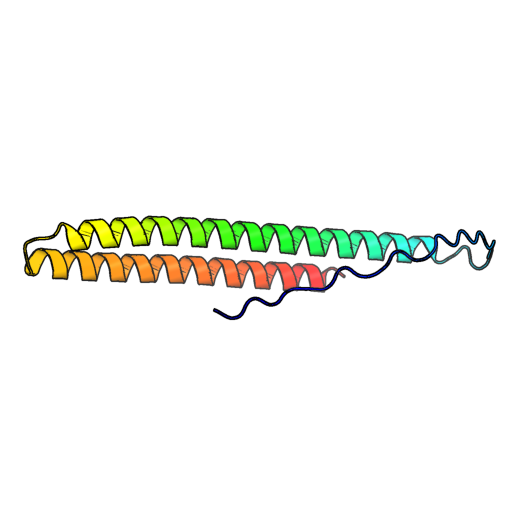79 GLN A CA 1
ATOM 649 C C . GLN A 1 79 ? -12.618 -1.334 20.065 1.00 94.38 79 GLN A C 1
ATOM 651 O O . GLN A 1 79 ? -11.929 -1.481 19.060 1.00 94.38 79 GLN A O 1
ATOM 656 N N . LYS A 1 80 ? -13.070 -2.385 20.765 1.00 94.81 80 LYS A N 1
ATOM 657 C CA . LYS A 1 80 ? -12.763 -3.779 20.389 1.00 94.81 80 LYS A CA 1
ATOM 658 C C . LYS A 1 80 ? -13.330 -4.163 19.024 1.00 94.81 80 LYS A C 1
ATOM 660 O O . LYS A 1 80 ? -12.733 -4.969 18.308 1.00 94.81 80 LYS A O 1
ATOM 665 N N . ARG A 1 81 ? -14.512 -3.652 18.673 1.00 95.25 81 ARG A N 1
ATOM 666 C CA . ARG A 1 81 ? -15.132 -3.902 17.368 1.00 95.25 81 ARG A CA 1
ATOM 667 C C . ARG A 1 81 ? -14.349 -3.215 16.250 1.00 95.25 81 ARG A C 1
ATOM 669 O O . ARG A 1 81 ? -14.060 -3.868 15.248 1.00 95.25 81 ARG A O 1
ATOM 676 N N . LEU A 1 82 ? -13.999 -1.945 16.438 1.00 94.75 82 LEU A N 1
ATOM 677 C CA . LEU A 1 82 ? -13.196 -1.162 15.502 1.00 94.75 82 LEU A CA 1
ATOM 678 C C . LEU A 1 82 ? -11.811 -1.780 15.316 1.00 94.75 82 LEU A C 1
ATOM 680 O O . LEU A 1 82 ? -11.399 -2.006 14.187 1.00 94.75 82 LEU A O 1
ATOM 684 N N . GLU A 1 83 ? -11.144 -2.180 16.397 1.00 93.94 83 GLU A N 1
ATOM 685 C CA . GLU A 1 83 ? -9.844 -2.853 16.335 1.00 93.94 83 GLU A CA 1
ATOM 686 C C . GLU A 1 83 ? -9.896 -4.139 15.493 1.00 93.94 83 GLU A C 1
ATOM 688 O O . GLU A 1 83 ? -9.056 -4.351 14.618 1.00 93.94 83 GLU A O 1
ATOM 693 N N . LYS A 1 84 ? -10.925 -4.977 15.683 1.00 96.00 84 LYS A N 1
ATOM 694 C CA . LYS A 1 84 ? -11.125 -6.176 14.851 1.00 96.00 84 LYS A CA 1
ATOM 695 C C . LYS A 1 84 ? -11.364 -5.833 13.384 1.00 96.00 84 LYS A C 1
ATOM 697 O O . LYS A 1 84 ? -10.832 -6.518 12.511 1.00 96.00 84 LYS A O 1
ATOM 702 N N . LEU A 1 85 ? -12.177 -4.814 13.111 1.00 95.25 85 LEU A N 1
ATOM 703 C CA . LEU A 1 85 ? -12.462 -4.369 11.749 1.00 95.25 85 LEU A CA 1
ATOM 704 C C . LEU A 1 85 ? -11.181 -3.882 11.061 1.00 95.25 85 LEU A C 1
ATOM 706 O O . LEU A 1 85 ? -10.836 -4.367 9.985 1.00 95.25 85 LEU A O 1
ATOM 710 N N . PHE A 1 86 ? -10.432 -3.010 11.726 1.00 95.62 86 PHE A N 1
ATOM 711 C CA . PHE A 1 86 ? -9.176 -2.460 11.230 1.00 95.62 86 PHE A CA 1
ATOM 712 C C . PHE A 1 86 ? -8.108 -3.532 11.043 1.00 95.62 86 PHE A C 1
ATOM 714 O O . PHE A 1 86 ? -7.367 -3.491 10.065 1.00 95.62 86 PHE A O 1
ATOM 721 N N . GLN A 1 87 ? -8.070 -4.560 11.893 1.00 95.19 87 GLN A N 1
ATOM 722 C CA . GLN A 1 87 ? -7.183 -5.701 11.676 1.00 95.19 87 GLN A CA 1
ATOM 723 C C . GLN A 1 87 ? -7.513 -6.458 10.380 1.00 95.19 87 GLN A C 1
ATOM 725 O O . GLN A 1 87 ? -6.606 -6.875 9.657 1.00 95.19 87 GLN A O 1
ATOM 730 N N . ILE A 1 88 ? -8.800 -6.640 10.066 1.00 95.44 88 ILE A N 1
ATOM 731 C CA . ILE A 1 88 ? -9.229 -7.268 8.808 1.00 95.44 88 ILE A CA 1
ATOM 732 C C . ILE A 1 88 ? -8.826 -6.395 7.618 1.00 95.44 88 ILE A C 1
ATOM 734 O O . ILE A 1 88 ? -8.344 -6.921 6.616 1.00 95.44 88 ILE A O 1
ATOM 738 N N . GLU A 1 89 ? -9.000 -5.081 7.717 1.00 92.69 89 GLU A N 1
ATOM 739 C CA . GLU A 1 89 ? -8.609 -4.153 6.657 1.00 92.69 89 GLU A CA 1
ATOM 740 C C . GLU A 1 89 ? -7.096 -4.130 6.433 1.00 92.69 89 GLU A C 1
ATOM 742 O O . GLU A 1 89 ? -6.670 -4.333 5.300 1.00 92.69 89 GLU A O 1
ATOM 747 N N . ARG A 1 90 ? -6.280 -4.028 7.491 1.00 93.00 90 ARG A N 1
ATOM 748 C CA . ARG A 1 90 ? -4.812 -4.141 7.394 1.00 93.00 90 ARG A CA 1
ATOM 749 C C . ARG A 1 90 ? -4.396 -5.436 6.704 1.00 93.00 90 ARG A C 1
ATOM 751 O O . ARG A 1 90 ? -3.522 -5.440 5.842 1.00 93.00 90 ARG A O 1
ATOM 758 N N . ASN A 1 91 ? -5.048 -6.550 7.041 1.00 94.38 91 ASN A N 1
ATOM 759 C CA . ASN A 1 91 ? -4.782 -7.828 6.385 1.00 94.38 91 ASN A CA 1
ATOM 760 C C . ASN A 1 91 ? -5.127 -7.792 4.886 1.00 94.38 91 ASN A C 1
ATOM 762 O O . ASN A 1 91 ? -4.384 -8.359 4.086 1.00 94.38 91 ASN A O 1
ATOM 766 N N . LYS A 1 92 ? -6.218 -7.123 4.491 1.00 93.19 92 LYS A N 1
ATOM 767 C CA . LYS A 1 92 ? -6.582 -6.941 3.076 1.00 93.19 92 LYS A CA 1
ATOM 768 C C . LYS A 1 92 ? -5.574 -6.059 2.339 1.00 93.19 92 LYS A C 1
ATOM 770 O O . LYS A 1 92 ? -5.148 -6.443 1.251 1.00 93.19 92 LYS A O 1
ATOM 775 N N . THR A 1 93 ? -5.150 -4.938 2.924 1.00 91.69 93 THR A N 1
ATOM 776 C CA . THR A 1 93 ? -4.117 -4.080 2.325 1.00 91.69 93 THR A CA 1
ATOM 777 C C . THR A 1 93 ? -2.809 -4.850 2.160 1.00 91.69 93 THR A C 1
ATOM 779 O O . THR A 1 93 ? -2.235 -4.860 1.072 1.00 91.69 93 THR A O 1
ATOM 782 N N . ASN A 1 94 ? -2.387 -5.603 3.179 1.00 91.50 94 ASN A N 1
ATOM 783 C CA . ASN A 1 94 ? -1.204 -6.460 3.090 1.00 91.50 94 ASN A CA 1
ATOM 784 C C . ASN A 1 94 ? -1.320 -7.485 1.952 1.00 91.50 94 ASN A C 1
ATOM 786 O O . ASN A 1 94 ? -0.377 -7.670 1.189 1.00 91.50 94 ASN A O 1
ATOM 790 N N . GLN A 1 95 ? -2.482 -8.122 1.782 1.00 93.94 95 GLN A N 1
ATOM 791 C CA . GLN A 1 95 ? -2.709 -9.039 0.660 1.00 93.94 95 GLN A CA 1
ATOM 792 C C . GLN A 1 95 ? -2.612 -8.337 -0.699 1.00 93.94 95 GLN A C 1
ATOM 794 O O . GLN A 1 95 ? -1.994 -8.890 -1.610 1.00 93.94 95 GLN A O 1
ATOM 799 N N . ARG A 1 96 ? -3.180 -7.132 -0.838 1.00 92.44 96 ARG A N 1
ATOM 800 C CA . ARG A 1 96 ? -3.080 -6.315 -2.060 1.00 92.44 96 ARG A CA 1
ATOM 801 C C . ARG A 1 96 ? -1.625 -5.953 -2.363 1.00 92.44 96 ARG A C 1
ATOM 803 O O . ARG A 1 96 ? -1.176 -6.127 -3.492 1.00 92.44 96 ARG A O 1
ATOM 810 N N . LEU A 1 97 ? -0.864 -5.539 -1.355 1.00 91.56 97 LEU A N 1
ATOM 811 C CA . LEU A 1 97 ? 0.545 -5.175 -1.497 1.00 91.56 97 LEU A CA 1
ATOM 812 C C . LEU A 1 97 ? 1.410 -6.379 -1.911 1.00 91.56 97 LEU A C 1
ATOM 814 O O . LEU A 1 97 ? 2.255 -6.268 -2.798 1.00 91.56 97 LEU A O 1
ATOM 818 N N . GLU A 1 98 ? 1.149 -7.560 -1.350 1.00 93.88 98 GLU A N 1
ATOM 819 C CA . GLU A 1 98 ? 1.811 -8.805 -1.763 1.00 93.88 98 GLU A CA 1
ATOM 820 C C . GLU A 1 98 ? 1.388 -9.287 -3.161 1.00 93.88 98 GLU A C 1
ATOM 822 O O . GLU A 1 98 ? 2.155 -9.964 -3.847 1.00 93.88 98 GLU A O 1
ATOM 827 N N . GLN A 1 99 ? 0.176 -8.971 -3.623 1.00 94.38 99 GLN A N 1
ATOM 828 C CA . GLN A 1 99 ? -0.219 -9.220 -5.014 1.00 94.38 99 GLN A CA 1
ATOM 829 C C . GLN A 1 99 ? 0.546 -8.309 -5.978 1.00 94.38 99 GLN A C 1
ATOM 831 O O . GLN A 1 99 ? 1.107 -8.810 -6.949 1.00 94.38 99 GLN A O 1
ATOM 836 N N . ILE A 1 100 ? 0.643 -7.013 -5.673 1.00 93.31 100 ILE A N 1
ATOM 837 C CA . ILE A 1 100 ? 1.382 -6.037 -6.488 1.00 93.31 100 ILE A CA 1
ATOM 838 C C . ILE A 1 100 ? 2.862 -6.411 -6.571 1.00 93.31 100 ILE A C 1
ATOM 840 O O . ILE A 1 100 ? 3.417 -6.474 -7.662 1.00 93.31 100 ILE A O 1
ATOM 844 N N . LYS A 1 101 ? 3.494 -6.768 -5.446 1.00 93.25 101 LYS A N 1
ATOM 845 C CA . LYS A 1 101 ? 4.887 -7.245 -5.441 1.00 93.25 101 LYS A CA 1
ATOM 846 C C . LYS A 1 101 ? 5.097 -8.460 -6.341 1.00 93.25 101 LYS A C 1
ATOM 848 O O . LYS A 1 101 ? 6.070 -8.501 -7.090 1.00 93.25 101 LYS A O 1
ATOM 853 N N . ARG A 1 102 ? 4.201 -9.450 -6.269 1.00 94.44 102 ARG A N 1
ATOM 854 C CA . ARG A 1 102 ? 4.274 -10.649 -7.120 1.00 94.44 102 ARG A CA 1
ATOM 855 C C . ARG A 1 102 ? 4.110 -10.303 -8.594 1.00 94.44 102 ARG A C 1
ATOM 857 O O . ARG A 1 102 ? 4.828 -10.840 -9.428 1.00 94.44 102 ARG A O 1
ATOM 864 N N . GLU A 1 103 ? 3.203 -9.388 -8.906 1.00 94.19 103 GLU A N 1
ATOM 865 C CA . GLU A 1 103 ? 3.001 -8.903 -10.266 1.00 94.19 103 GLU A CA 1
ATOM 866 C C . GLU A 1 103 ? 4.231 -8.143 -10.784 1.00 94.19 103 GLU A C 1
ATOM 868 O O . GLU A 1 103 ? 4.688 -8.392 -11.897 1.00 94.19 103 GLU A O 1
ATOM 873 N N . HIS A 1 104 ? 4.843 -7.291 -9.960 1.00 93.88 104 HIS A N 1
ATOM 874 C CA . HIS A 1 104 ? 6.087 -6.598 -10.304 1.00 93.88 104 HIS A CA 1
ATOM 875 C C . HIS A 1 104 ? 7.234 -7.572 -10.567 1.00 93.88 104 HIS A C 1
ATOM 877 O O . HIS A 1 104 ? 7.963 -7.401 -11.544 1.00 93.88 104 HIS A O 1
ATOM 883 N N . GLN A 1 105 ? 7.370 -8.611 -9.739 1.00 91.75 105 GLN A N 1
ATOM 884 C CA . GLN A 1 105 ? 8.354 -9.679 -9.940 1.00 91.75 105 GLN A CA 1
ATOM 885 C C . GLN A 1 105 ? 8.112 -10.422 -11.257 1.00 91.75 105 GLN A C 1
ATOM 887 O O . GLN A 1 105 ? 9.041 -10.570 -12.047 1.00 91.75 105 GLN A O 1
ATOM 892 N N . ARG A 1 106 ? 6.861 -10.807 -11.542 1.00 93.38 106 ARG A N 1
ATOM 893 C CA . ARG A 1 106 ? 6.485 -11.451 -12.808 1.00 93.38 106 ARG A CA 1
ATOM 894 C C . ARG A 1 106 ? 6.847 -10.581 -14.012 1.00 93.38 106 ARG A C 1
ATOM 896 O O . ARG A 1 106 ? 7.470 -11.066 -14.949 1.00 93.38 106 ARG A O 1
ATOM 903 N N . GLN A 1 107 ? 6.519 -9.289 -13.972 1.00 90.19 107 GLN A N 1
ATOM 904 C CA . GLN A 1 107 ? 6.854 -8.347 -15.045 1.00 90.19 107 GLN A CA 1
ATOM 905 C C . GLN A 1 107 ? 8.368 -8.213 -15.250 1.00 90.19 107 GLN A C 1
ATOM 907 O O . GLN A 1 107 ? 8.831 -8.144 -16.387 1.00 90.19 107 GLN A O 1
ATOM 912 N N . GLN A 1 108 ? 9.152 -8.193 -14.168 1.00 88.81 108 GLN A N 1
ATOM 913 C CA . GLN A 1 108 ? 10.614 -8.156 -14.252 1.00 88.81 108 GLN A CA 1
ATOM 914 C C . GLN A 1 108 ? 11.185 -9.445 -14.863 1.00 88.81 108 GLN A C 1
ATOM 916 O O . GLN A 1 108 ? 12.105 -9.377 -15.678 1.00 88.81 108 GLN A O 1
ATOM 921 N N . GLU A 1 109 ? 10.641 -10.612 -14.508 1.00 89.50 109 GLU A N 1
ATOM 922 C CA . GLU A 1 109 ? 11.029 -11.900 -15.095 1.00 89.50 109 GLU A CA 1
ATOM 923 C C . GLU A 1 109 ? 10.671 -11.987 -16.582 1.00 89.50 109 GLU A C 1
ATOM 925 O O . GLU A 1 109 ? 11.499 -12.398 -17.394 1.00 89.50 109 GLU A O 1
ATOM 930 N N . GLU A 1 110 ? 9.472 -11.549 -16.963 1.00 88.25 110 GLU A N 1
ATOM 931 C CA . GLU A 1 110 ? 9.044 -11.481 -18.363 1.00 88.25 110 GLU A CA 1
ATOM 932 C C . GLU A 1 110 ? 9.938 -10.554 -19.181 1.00 88.25 110 GLU A C 1
ATOM 934 O O . GLU A 1 110 ? 10.357 -10.917 -20.279 1.00 88.25 110 GLU A O 1
ATOM 939 N N . PHE A 1 111 ? 10.281 -9.388 -18.631 1.00 84.88 111 PHE A N 1
ATOM 940 C CA . PHE A 1 111 ? 11.184 -8.4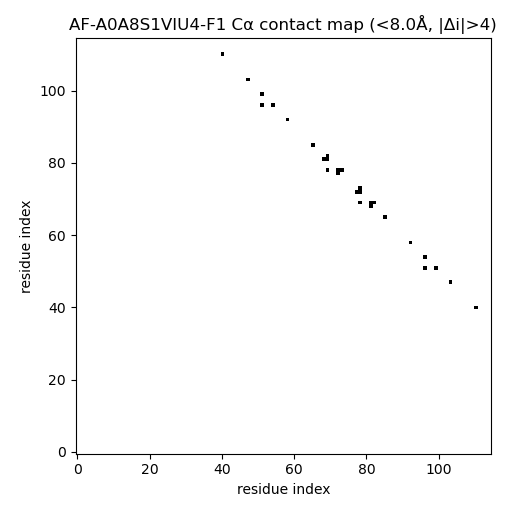42 -19.275 1.00 84.88 111 PHE A CA 1
ATOM 941 C C . PHE A 1 111 ? 12.589 -9.038 -19.458 1.00 84.88 111 PHE A C 1
ATOM 943 O O . PHE A 1 111 ? 13.178 -8.943 -20.536 1.00 84.88 111 PHE A O 1
ATOM 950 N N . ARG A 1 112 ? 13.097 -9.748 -18.441 1.00 82.56 112 ARG A N 1
ATOM 951 C CA . ARG A 1 112 ? 14.383 -10.454 -18.504 1.00 82.56 112 ARG A CA 1
ATOM 952 C C . ARG A 1 112 ? 14.393 -11.571 -19.550 1.00 82.56 112 ARG A C 1
ATOM 954 O O . ARG A 1 112 ? 15.403 -11.743 -20.219 1.00 82.56 112 ARG A O 1
ATOM 961 N N . ASN A 1 113 ? 13.301 -12.319 -19.692 1.00 82.81 113 ASN A N 1
ATOM 962 C CA . ASN A 1 113 ? 13.201 -13.443 -20.631 1.00 82.81 113 ASN A CA 1
ATOM 963 C C . ASN A 1 113 ? 13.010 -13.006 -22.097 1.00 82.81 113 ASN A C 1
ATOM 965 O O . ASN A 1 113 ? 13.148 -13.830 -22.999 1.00 82.81 113 ASN A O 1
ATOM 969 N N . GLN A 1 114 ? 12.682 -11.735 -22.343 1.00 68.69 114 GLN A N 1
ATOM 970 C CA . GLN A 1 114 ? 12.538 -11.155 -23.686 1.00 68.69 114 GLN A CA 1
ATOM 971 C C . GLN A 1 114 ? 13.851 -10.584 -24.259 1.00 68.69 114 GLN A C 1
ATOM 973 O O . GLN A 1 114 ? 13.838 -10.034 -25.362 1.00 68.69 114 GLN A O 1
ATOM 978 N N . SER A 1 115 ? 14.963 -10.712 -23.528 1.00 56.19 115 SER A N 1
ATOM 979 C CA . SER A 1 115 ? 16.247 -10.035 -23.789 1.00 56.19 115 SER A CA 1
ATOM 980 C C . SER A 1 115 ? 17.385 -11.005 -24.013 1.00 56.19 115 SER A C 1
ATOM 982 O O . SER A 1 115 ? 18.228 -10.710 -24.890 1.00 56.19 115 SER A O 1
#

Foldseek 3Di:
DDDDDDDDDDDDDDDDDDDDDPDDPPCPVVVVVVVVLVVVVVVLVVVLVVVLVVLVVVVVVVVVVLVVVLVPDPDPVVNVVSVVVVVVVVVVSVVVSVVSVVVSVVVVVVSVVVD

Mean predicted aligned error: 14.06 Å

Solvent-accessible surface area (backbone atoms only — not comparable to full-atom values): 7066 Å² total; per-residue (Å²): 139,85,84,83,82,80,79,86,79,78,89,80,79,91,78,90,74,93,72,93,76,94,74,73,100,78,52,71,66,60,58,56,48,52,54,52,50,53,53,51,52,52,52,50,51,51,51,55,50,49,57,51,49,55,53,50,54,51,50,52,53,52,49,55,52,50,51,53,52,54,73,69,46,86,46,72,69,56,40,55,50,49,52,54,51,50,52,54,48,53,52,49,53,51,51,52,54,55,49,50,53,52,50,51,50,49,52,52,51,54,55,59,74,74,107

Secondary structure (DSSP, 8-state):
--------PPP-------------TT-HHHHHHHHHHHHHHHHHHHHHHHHHHHHHHHHHHHHHHHHHHHHH--SHHHHHHHHHHHHHHHHHHHHHHHHHHHHHHHHHHHHHHT-

pLDDT: mean 78.36, std 20.45, range [38.59, 96.0]